Protein AF-A0A059WUQ0-F1 (afdb_monomer_lite)

Foldseek 3Di:
DDDDDPLRVVVCQQAPPFDAPPPDPPCCCVVVVVVVVVVLVVVLVVLLVVLVVQLVPDDDPVSNVVSVVVSVVRDGPPDDDDDTHGNNVVVVVVLVVLVVPVPPDPVSVVVSVVVVVSVVVVVVVVVVPD

Radius of gyration: 26.33 Å; chains: 1; bounding box: 49×46×67 Å

pLDDT: mean 81.21, std 14.77, range [39.12, 96.19]

Structure (mmCIF, N/CA/C/O backbone):
data_AF-A0A059WUQ0-F1
#
_entry.id   AF-A0A059WUQ0-F1
#
loop_
_atom_site.group_PDB
_atom_site.id
_atom_site.type_symbol
_atom_site.label_atom_id
_atom_site.label_alt_id
_atom_site.label_comp_id
_atom_site.label_asym_id
_atom_site.label_entity_id
_atom_site.label_seq_id
_atom_site.pdbx_PDB_ins_code
_atom_site.Cartn_x
_atom_site.Cartn_y
_atom_site.Cartn_z
_atom_site.occupancy
_atom_site.B_iso_or_equiv
_atom_site.auth_seq_id
_atom_site.auth_comp_id
_atom_site.auth_asym_id
_atom_site.auth_atom_id
_atom_site.pdbx_PDB_model_num
ATOM 1 N N . MET A 1 1 ? 12.986 -32.810 -21.120 1.00 60.69 1 MET A N 1
ATOM 2 C CA . MET A 1 1 ? 12.911 -31.384 -20.724 1.00 60.69 1 MET A CA 1
ATOM 3 C C . MET A 1 1 ? 12.976 -30.544 -21.989 1.00 60.69 1 MET A C 1
ATOM 5 O O . MET A 1 1 ? 13.953 -30.669 -22.716 1.00 60.69 1 MET A O 1
ATOM 9 N N . VAL A 1 2 ? 11.935 -29.768 -22.302 1.00 79.31 2 VAL A N 1
ATOM 10 C CA . VAL A 1 2 ? 11.912 -28.941 -23.523 1.00 79.31 2 VAL A CA 1
ATOM 11 C C . VAL A 1 2 ? 12.955 -27.831 -23.387 1.00 79.31 2 VAL A C 1
ATOM 13 O O . VAL A 1 2 ? 12.967 -27.094 -22.398 1.00 79.31 2 VAL A O 1
ATOM 16 N N . LYS A 1 3 ? 13.879 -27.745 -24.346 1.00 87.00 3 LYS A N 1
ATOM 17 C CA . LYS A 1 3 ? 14.953 -26.751 -24.336 1.00 87.00 3 LYS A CA 1
ATOM 18 C C . LYS A 1 3 ? 14.405 -25.444 -24.898 1.00 87.00 3 LYS A C 1
ATOM 20 O O . LYS A 1 3 ? 14.208 -25.335 -26.100 1.00 87.00 3 LYS A O 1
ATOM 25 N N . ARG A 1 4 ? 14.173 -24.468 -24.018 1.00 86.50 4 ARG A N 1
ATOM 26 C CA . ARG A 1 4 ? 13.659 -23.156 -24.423 1.00 86.50 4 ARG A CA 1
ATOM 27 C C . ARG A 1 4 ? 14.663 -22.386 -25.267 1.00 86.50 4 ARG A C 1
ATOM 29 O O . ARG A 1 4 ? 15.857 -22.358 -24.924 1.00 86.50 4 ARG A O 1
ATOM 36 N N . THR A 1 5 ? 14.176 -21.727 -26.310 1.00 89.25 5 THR A N 1
ATOM 37 C CA . THR A 1 5 ? 14.986 -20.817 -27.126 1.00 89.25 5 THR A CA 1
ATOM 38 C C . THR A 1 5 ? 15.410 -19.588 -26.307 1.00 89.25 5 THR A C 1
ATOM 40 O O . THR A 1 5 ? 14.803 -19.271 -25.277 1.00 89.25 5 THR A O 1
ATOM 43 N N . PRO A 1 6 ? 16.483 -18.879 -26.699 1.00 89.00 6 PRO A N 1
ATOM 44 C CA . PRO A 1 6 ? 16.848 -17.614 -26.063 1.00 89.00 6 PRO A CA 1
ATOM 45 C C . PRO A 1 6 ? 15.697 -16.595 -26.028 1.00 89.00 6 PRO A C 1
ATOM 47 O O . PRO A 1 6 ? 15.549 -15.884 -25.036 1.00 89.00 6 PRO A O 1
ATOM 50 N N . GLN A 1 7 ? 14.871 -16.561 -27.076 1.00 84.75 7 GLN A N 1
ATOM 51 C CA . GLN A 1 7 ? 13.702 -1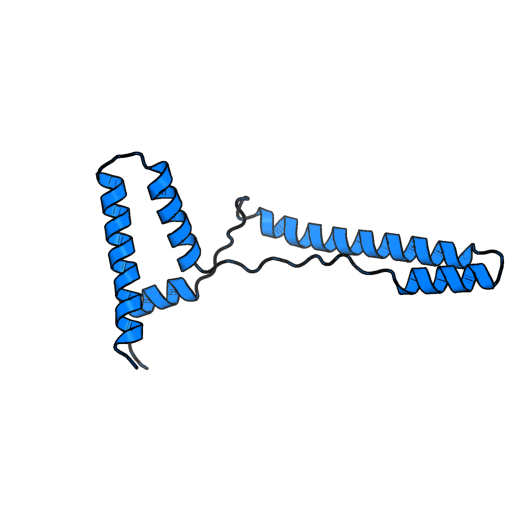5.691 -27.204 1.00 84.75 7 GLN A CA 1
ATOM 52 C C . GLN A 1 7 ? 12.632 -16.059 -26.171 1.00 84.75 7 GLN A C 1
ATOM 54 O O . GLN A 1 7 ? 12.240 -15.210 -25.378 1.00 84.75 7 GLN A O 1
ATOM 59 N N . GLU A 1 8 ? 12.268 -17.338 -26.070 1.00 83.12 8 GLU A N 1
ATOM 60 C CA . GLU A 1 8 ? 11.314 -17.826 -25.061 1.00 83.12 8 GLU A CA 1
ATOM 61 C C . GLU A 1 8 ? 11.790 -17.572 -23.627 1.00 83.12 8 GLU A C 1
ATOM 63 O O . GLU A 1 8 ? 11.003 -17.246 -22.740 1.00 83.12 8 GLU A O 1
ATOM 68 N N . LYS A 1 9 ? 13.095 -17.713 -23.366 1.00 87.88 9 LYS A N 1
ATOM 69 C CA . LYS A 1 9 ? 13.663 -17.393 -22.047 1.00 87.88 9 LYS A CA 1
ATOM 70 C C . LYS A 1 9 ? 13.516 -15.909 -21.717 1.00 87.88 9 LYS A C 1
ATOM 72 O O . LYS A 1 9 ? 13.277 -15.576 -20.558 1.00 87.88 9 LYS A O 1
ATOM 77 N N . LYS A 1 10 ? 13.673 -15.037 -22.713 1.00 85.50 10 LYS A N 1
ATOM 78 C CA . LYS A 1 10 ? 13.552 -13.587 -22.558 1.00 85.50 10 LYS A CA 1
ATOM 79 C C . LYS A 1 10 ? 12.098 -13.168 -22.327 1.00 85.50 10 LYS A C 1
ATOM 81 O O . LYS A 1 10 ? 11.858 -12.439 -21.371 1.00 85.50 10 LYS A O 1
ATOM 86 N N . ALA A 1 11 ? 11.161 -13.720 -23.095 1.00 82.62 11 ALA A N 1
ATOM 87 C CA . ALA A 1 11 ? 9.723 -13.515 -22.912 1.00 82.62 11 ALA A CA 1
ATOM 88 C C . ALA A 1 11 ? 9.273 -13.908 -21.498 1.00 82.62 11 ALA A C 1
ATOM 90 O O . ALA A 1 11 ? 8.694 -13.115 -20.757 1.00 82.62 11 ALA A O 1
ATOM 91 N N . LEU A 1 12 ? 9.670 -15.103 -21.049 1.00 88.50 12 LEU A N 1
ATOM 92 C CA . LEU A 1 12 ? 9.371 -15.559 -19.691 1.00 88.50 12 LEU A CA 1
ATOM 93 C C . LEU A 1 12 ? 10.005 -14.682 -18.614 1.00 88.50 12 LEU A C 1
ATOM 95 O O . LEU A 1 12 ? 9.445 -14.547 -17.529 1.00 88.50 12 LEU A O 1
ATOM 99 N N . SER A 1 13 ? 11.173 -14.101 -18.883 1.00 88.56 13 SER A N 1
ATOM 100 C CA . SER A 1 13 ? 11.781 -13.145 -17.963 1.00 88.56 13 SER A CA 1
ATOM 101 C C . SER A 1 13 ? 10.960 -11.861 -17.874 1.00 88.56 13 SER A C 1
ATOM 103 O O . SER A 1 13 ? 10.830 -11.330 -16.779 1.00 88.56 13 SER A O 1
ATOM 105 N N . TYR A 1 14 ? 10.405 -11.363 -18.980 1.00 87.19 14 TYR A N 1
ATOM 106 C CA . TYR A 1 14 ? 9.561 -10.166 -18.976 1.00 87.19 14 TYR A CA 1
ATOM 107 C C . TYR A 1 14 ? 8.242 -10.369 -18.238 1.00 87.19 14 TYR A C 1
ATOM 109 O O . TYR A 1 14 ? 7.815 -9.477 -17.507 1.00 87.19 14 TYR A O 1
ATOM 117 N N . GLU A 1 15 ? 7.648 -11.550 -18.368 1.00 87.69 15 GLU A N 1
ATOM 118 C CA . GLU A 1 15 ? 6.401 -11.896 -17.691 1.00 87.69 15 GLU A CA 1
ATOM 119 C C . GLU A 1 15 ? 6.608 -12.186 -16.190 1.00 87.69 15 GLU A C 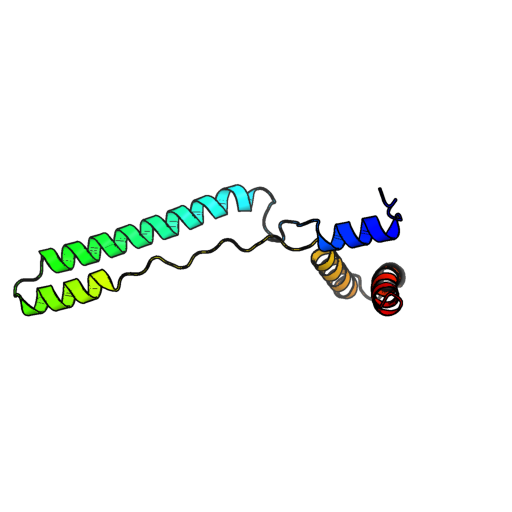1
ATOM 121 O O . GLU A 1 15 ? 5.797 -11.791 -15.350 1.00 87.69 15 GLU A O 1
ATOM 126 N N . LYS A 1 16 ? 7.690 -12.896 -15.833 1.00 88.12 16 LYS A N 1
ATOM 127 C CA . LYS A 1 16 ? 7.834 -13.505 -14.497 1.00 88.12 16 LYS A CA 1
ATOM 128 C C . LYS A 1 16 ? 8.828 -12.813 -13.576 1.00 88.12 16 LYS A C 1
ATOM 130 O O . LYS A 1 16 ? 8.656 -12.921 -12.362 1.00 88.12 16 LYS A O 1
ATOM 135 N N . ASP A 1 17 ? 9.854 -12.135 -14.101 1.00 92.06 17 ASP A N 1
ATOM 136 C CA . ASP A 1 17 ? 10.744 -11.332 -13.252 1.00 92.06 17 ASP A CA 1
ATOM 137 C C . ASP A 1 17 ? 9.981 -10.089 -12.789 1.00 92.06 17 ASP A C 1
ATOM 139 O O . ASP A 1 17 ? 9.406 -9.370 -13.605 1.00 92.06 17 ASP A O 1
ATOM 143 N N . ARG A 1 18 ? 9.958 -9.843 -11.479 1.00 89.88 18 ARG A N 1
ATOM 144 C CA . ARG A 1 18 ? 9.256 -8.702 -10.882 1.00 89.88 18 ARG A CA 1
ATOM 145 C C . ARG A 1 18 ? 10.260 -7.764 -10.251 1.00 89.88 18 ARG A C 1
ATOM 147 O O . ARG A 1 18 ? 11.167 -8.204 -9.544 1.00 89.88 18 ARG A O 1
ATOM 154 N N . ARG A 1 19 ? 10.087 -6.462 -10.466 1.00 87.38 19 ARG A N 1
ATOM 155 C CA . ARG A 1 19 ? 10.921 -5.442 -9.828 1.00 87.38 19 ARG A CA 1
ATOM 156 C C . ARG A 1 19 ? 10.070 -4.487 -9.015 1.00 87.38 19 ARG A C 1
ATOM 158 O O . ARG A 1 19 ? 8.923 -4.182 -9.326 1.00 87.38 19 ARG A O 1
ATOM 165 N N . ASN A 1 20 ? 10.695 -3.996 -7.958 1.00 82.75 20 ASN A N 1
ATOM 166 C CA . ASN A 1 20 ? 10.171 -2.904 -7.171 1.00 82.75 20 ASN A CA 1
ATOM 167 C C . ASN A 1 20 ? 10.161 -1.628 -8.038 1.00 82.75 20 ASN A C 1
ATOM 169 O O . ASN A 1 20 ? 11.225 -1.163 -8.443 1.00 82.75 20 ASN A O 1
ATOM 173 N N . ASN A 1 21 ? 8.974 -1.093 -8.322 1.00 75.50 21 ASN A N 1
ATOM 174 C CA . ASN A 1 21 ? 8.771 0.118 -9.124 1.00 75.50 21 ASN A CA 1
ATOM 175 C C . ASN A 1 21 ? 8.522 1.372 -8.269 1.00 75.50 21 ASN A C 1
ATOM 177 O O . ASN A 1 21 ? 8.268 2.447 -8.810 1.00 75.50 21 ASN A O 1
ATOM 181 N N . TYR A 1 22 ? 8.589 1.262 -6.938 1.00 70.25 22 TYR A N 1
ATOM 182 C CA . TYR A 1 22 ? 8.512 2.435 -6.082 1.00 70.25 22 TYR A CA 1
ATOM 183 C C . TYR A 1 22 ? 9.702 3.337 -6.429 1.00 70.25 22 TYR A C 1
ATOM 185 O O . TYR A 1 22 ? 10.841 2.956 -6.182 1.00 70.25 22 TYR A O 1
ATOM 193 N N . GLY A 1 23 ? 9.448 4.529 -6.983 1.00 65.62 23 GLY A N 1
ATOM 194 C CA . GLY A 1 23 ? 10.467 5.516 -7.392 1.00 65.62 23 GLY A CA 1
ATOM 195 C C . GLY A 1 23 ? 11.325 6.084 -6.249 1.00 65.62 23 GLY A C 1
ATOM 196 O O . GLY A 1 23 ? 12.043 7.065 -6.423 1.00 65.62 23 GLY A O 1
ATOM 197 N N . GLU A 1 24 ? 11.233 5.479 -5.069 1.00 72.25 24 GLU A N 1
ATOM 198 C CA . GLU A 1 24 ? 12.107 5.697 -3.931 1.00 72.25 24 GLU A CA 1
ATOM 199 C C . GLU A 1 24 ? 13.373 4.823 -4.059 1.00 72.25 24 GLU A C 1
ATOM 201 O O . GLU A 1 24 ? 13.513 3.973 -4.935 1.00 72.25 24 GLU A O 1
ATOM 206 N N . ASN A 1 25 ? 14.323 4.992 -3.140 1.00 78.56 25 ASN A N 1
ATOM 207 C CA . ASN A 1 25 ? 15.479 4.100 -3.037 1.00 78.56 25 ASN A CA 1
ATOM 208 C C . ASN A 1 25 ? 15.025 2.630 -2.833 1.00 78.56 25 ASN A C 1
ATOM 210 O O . ASN A 1 25 ? 14.104 2.375 -2.059 1.00 78.56 25 ASN A O 1
ATOM 214 N N . ASP A 1 26 ? 15.724 1.651 -3.423 1.00 68.88 26 ASP A N 1
ATOM 215 C CA . ASP A 1 26 ? 15.517 0.199 -3.221 1.00 68.88 26 ASP A CA 1
ATOM 216 C C . ASP A 1 26 ? 15.410 -0.214 -1.732 1.00 68.88 26 ASP A C 1
ATOM 218 O O . ASP A 1 26 ? 14.760 -1.197 -1.371 1.00 68.88 26 ASP A O 1
ATOM 222 N N . LYS A 1 27 ? 16.021 0.553 -0.820 1.00 83.75 27 LYS A N 1
ATOM 223 C CA . LYS A 1 27 ? 15.951 0.304 0.632 1.00 83.75 27 LYS A CA 1
ATOM 224 C C . LYS A 1 27 ? 14.730 0.911 1.323 1.00 83.75 27 LYS A C 1
ATOM 226 O O . LYS A 1 27 ? 14.456 0.551 2.469 1.00 83.75 27 LYS A O 1
ATOM 231 N N . ALA A 1 28 ? 14.013 1.817 0.670 1.00 83.69 28 ALA A N 1
ATOM 232 C CA . ALA A 1 28 ? 12.882 2.520 1.256 1.00 83.69 28 ALA A CA 1
ATOM 233 C C . ALA A 1 28 ? 11.710 1.570 1.510 1.00 83.69 28 ALA A C 1
ATOM 235 O O . ALA A 1 28 ? 11.184 1.551 2.620 1.00 83.69 28 ALA A O 1
ATOM 236 N N . SER A 1 29 ? 11.390 0.677 0.567 1.00 82.44 29 SER A N 1
ATOM 237 C CA . SER A 1 29 ? 10.330 -0.330 0.735 1.00 82.44 29 SER A CA 1
ATOM 238 C C . SER A 1 29 ? 10.541 -1.194 1.988 1.00 82.44 29 SER A C 1
ATOM 240 O O . SER A 1 29 ? 9.604 -1.412 2.758 1.00 82.44 29 SER A O 1
ATOM 242 N N . ARG A 1 30 ? 11.791 -1.586 2.275 1.00 86.06 30 ARG A N 1
ATOM 243 C CA . ARG A 1 30 ? 12.168 -2.372 3.468 1.00 86.06 30 ARG A CA 1
ATOM 244 C C . ARG A 1 30 ? 11.836 -1.666 4.784 1.00 86.06 30 ARG A C 1
ATOM 246 O O . ARG A 1 30 ? 11.567 -2.339 5.773 1.00 86.06 30 ARG A O 1
ATOM 253 N N . LYS A 1 31 ? 11.851 -0.329 4.809 1.00 88.38 31 LYS A N 1
ATOM 254 C CA . LYS A 1 31 ? 11.545 0.487 5.998 1.00 88.38 31 LYS A CA 1
ATOM 255 C C . LYS A 1 31 ? 10.085 0.943 6.023 1.00 88.38 31 LYS A C 1
ATOM 257 O O . LYS A 1 31 ? 9.423 0.864 7.058 1.00 88.38 31 LYS A O 1
ATOM 262 N N . ASN A 1 32 ? 9.571 1.375 4.877 1.00 89.06 32 ASN A N 1
ATOM 263 C CA . ASN A 1 32 ? 8.257 1.986 4.740 1.00 89.06 32 ASN A CA 1
ATOM 264 C C . ASN A 1 32 ? 7.128 0.961 4.885 1.00 89.06 32 ASN A C 1
ATOM 266 O O . ASN A 1 32 ? 6.129 1.264 5.530 1.00 89.06 32 ASN A O 1
ATOM 270 N N . ILE A 1 33 ? 7.289 -0.270 4.386 1.00 88.38 33 ILE A N 1
ATOM 271 C CA . ILE A 1 33 ? 6.268 -1.326 4.512 1.00 88.38 33 ILE A CA 1
ATOM 272 C C . ILE A 1 33 ? 6.021 -1.685 5.993 1.00 88.38 33 ILE A C 1
ATOM 274 O O . ILE A 1 33 ? 4.871 -1.587 6.436 1.00 88.38 33 ILE A O 1
ATOM 278 N N . PRO A 1 34 ? 7.045 -2.032 6.806 1.00 93.12 34 PRO A N 1
ATOM 279 C CA . PRO A 1 34 ? 6.845 -2.241 8.241 1.00 93.12 34 PRO A CA 1
ATOM 280 C C . PRO A 1 34 ? 6.287 -1.008 8.954 1.00 93.12 34 PRO A C 1
ATOM 282 O O . PRO A 1 34 ? 5.381 -1.134 9.781 1.00 93.12 34 PRO A O 1
ATOM 285 N N . LEU A 1 35 ? 6.786 0.186 8.617 1.00 93.12 35 LEU A N 1
ATOM 286 C CA . LEU A 1 35 ? 6.342 1.434 9.233 1.00 93.12 35 LEU A CA 1
ATOM 287 C C . LEU A 1 35 ? 4.853 1.695 8.988 1.00 93.12 35 LEU A C 1
ATOM 289 O O . LEU A 1 35 ? 4.125 1.998 9.934 1.00 93.12 35 LEU A O 1
ATOM 293 N N . GLN A 1 36 ? 4.388 1.568 7.746 1.00 92.50 36 GLN A N 1
ATOM 294 C CA . GLN A 1 36 ? 2.990 1.800 7.387 1.00 92.50 36 GLN A CA 1
ATOM 295 C C . GLN A 1 36 ? 2.067 0.766 8.035 1.00 92.50 36 GLN A C 1
ATOM 297 O O . GLN A 1 36 ? 1.050 1.136 8.627 1.00 92.50 36 GLN A O 1
ATOM 302 N N . ARG A 1 37 ? 2.468 -0.513 8.055 1.00 91.81 37 ARG A N 1
ATOM 303 C CA . ARG A 1 37 ? 1.750 -1.555 8.804 1.00 91.81 37 ARG A CA 1
ATOM 304 C C . ARG A 1 37 ? 1.624 -1.191 10.286 1.00 91.81 37 ARG A C 1
ATOM 306 O O . ARG A 1 37 ? 0.533 -1.268 10.853 1.00 91.81 37 ARG A O 1
ATOM 313 N N . ALA A 1 38 ? 2.719 -0.758 10.910 1.00 95.25 38 ALA A N 1
ATOM 314 C CA . ALA A 1 38 ? 2.730 -0.358 12.314 1.00 95.25 38 ALA A CA 1
ATOM 315 C C . ALA A 1 38 ? 1.869 0.888 12.578 1.00 95.25 38 ALA A C 1
ATOM 317 O O . ALA A 1 38 ? 1.192 0.957 13.605 1.00 95.25 38 ALA A O 1
ATOM 318 N N . LYS A 1 39 ? 1.865 1.870 11.666 1.00 95.38 39 LYS A N 1
ATOM 319 C CA . LYS A 1 39 ? 0.991 3.052 11.743 1.00 95.38 39 LYS A CA 1
ATOM 320 C C . LYS A 1 39 ? -0.485 2.661 11.658 1.00 95.38 39 LYS A C 1
ATOM 322 O O . LYS A 1 39 ? -1.242 3.049 12.543 1.00 95.38 39 LYS A O 1
ATOM 327 N N . SER A 1 40 ? -0.872 1.834 10.683 1.00 94.81 40 SER A N 1
ATOM 328 C CA . SER A 1 40 ? -2.246 1.319 10.547 1.00 94.81 40 SER A CA 1
ATOM 329 C C . SER A 1 40 ? -2.704 0.587 11.816 1.00 94.81 40 SER A C 1
ATOM 331 O O . SER A 1 40 ? -3.781 0.866 12.342 1.00 94.81 40 SER A O 1
ATOM 333 N N . HIS A 1 41 ? -1.855 -0.279 12.384 1.00 94.75 41 HIS A N 1
ATOM 334 C CA . HIS A 1 41 ? -2.173 -0.999 13.622 1.00 94.75 41 HIS A CA 1
ATOM 335 C C . HIS A 1 41 ? -2.320 -0.066 14.831 1.00 94.75 41 HIS A C 1
ATOM 337 O O . HIS A 1 41 ? -3.244 -0.236 15.621 1.00 94.75 41 HIS A O 1
ATOM 343 N N . ARG A 1 42 ? -1.422 0.917 14.990 1.00 96.00 42 ARG A N 1
ATOM 344 C CA . ARG A 1 42 ? -1.505 1.898 16.084 1.00 96.00 42 ARG A CA 1
ATOM 345 C C . ARG A 1 42 ? -2.759 2.759 15.976 1.00 96.00 42 ARG A C 1
ATOM 347 O O . ARG A 1 42 ? -3.448 2.924 16.974 1.00 96.00 42 ARG A O 1
ATOM 354 N N . ALA A 1 43 ? -3.073 3.253 14.780 1.00 95.25 43 ALA A N 1
ATOM 355 C CA . ALA A 1 43 ? -4.274 4.045 14.538 1.00 95.25 43 ALA A CA 1
ATOM 356 C C . ALA A 1 43 ? -5.549 3.248 14.846 1.00 95.25 43 ALA A C 1
ATOM 358 O O . ALA A 1 43 ? -6.443 3.765 15.506 1.00 95.25 43 ALA A O 1
ATOM 359 N N . TYR A 1 44 ? -5.606 1.979 14.428 1.00 95.81 44 TYR A N 1
ATOM 360 C CA . TYR A 1 44 ? -6.731 1.102 14.749 1.00 95.81 44 TYR A CA 1
ATOM 361 C C . TYR A 1 44 ? -6.883 0.892 16.258 1.00 95.81 44 TYR A C 1
ATOM 363 O O . TYR A 1 44 ? -7.957 1.132 16.795 1.00 95.81 44 TYR A O 1
ATOM 371 N N . ARG A 1 45 ? -5.801 0.528 16.963 1.00 95.62 45 ARG A N 1
ATOM 372 C CA . ARG A 1 45 ? -5.849 0.342 18.423 1.00 95.62 45 ARG A CA 1
ATOM 373 C C . ARG A 1 45 ? -6.273 1.605 19.163 1.00 95.62 45 ARG A C 1
ATOM 375 O O . ARG A 1 45 ? -7.044 1.501 20.105 1.00 95.62 45 ARG A O 1
ATOM 382 N N . LYS A 1 46 ? -5.793 2.776 18.732 1.00 96.19 46 LYS A N 1
ATOM 383 C CA . LYS A 1 46 ? -6.203 4.059 19.312 1.00 96.19 46 LYS A CA 1
ATOM 384 C C . LYS A 1 46 ? -7.714 4.264 19.170 1.00 96.19 46 LYS A C 1
ATOM 386 O O . LYS A 1 46 ? -8.370 4.475 20.178 1.00 96.19 46 LYS A O 1
ATOM 391 N N . LYS A 1 47 ? -8.263 4.098 17.961 1.00 95.75 47 LYS A N 1
ATOM 392 C CA . LYS A 1 47 ? -9.711 4.222 17.713 1.00 95.75 47 LYS A CA 1
ATOM 393 C C . LYS A 1 47 ? -10.541 3.232 18.530 1.00 95.75 47 LYS A C 1
ATOM 395 O O . LYS A 1 47 ? -11.567 3.609 19.073 1.00 95.75 47 LYS A O 1
ATOM 400 N N . VAL A 1 48 ? -10.093 1.979 18.628 1.00 95.31 48 VAL A N 1
ATOM 401 C CA . VAL A 1 48 ? -10.769 0.961 19.450 1.00 95.31 48 VAL A CA 1
ATOM 402 C C . VAL A 1 48 ? -10.736 1.354 20.926 1.00 95.31 48 VAL A C 1
ATOM 404 O O . VAL A 1 48 ? -11.760 1.286 21.589 1.00 95.31 48 VAL A O 1
ATOM 407 N N . SER A 1 49 ? -9.589 1.809 21.436 1.00 96.06 49 SER A N 1
ATOM 408 C CA . SER A 1 49 ? -9.464 2.261 22.826 1.00 96.06 49 SER A CA 1
ATOM 409 C C . SER A 1 49 ? -10.374 3.451 23.123 1.00 96.06 49 SER A C 1
ATOM 411 O O . SER A 1 49 ? -11.020 3.466 24.162 1.00 96.06 49 SER A O 1
ATOM 413 N N . GLU A 1 50 ? -10.438 4.433 22.220 1.00 96.12 50 GLU A N 1
ATOM 414 C CA . GLU A 1 50 ? -11.332 5.590 22.337 1.00 96.12 50 GLU A CA 1
ATOM 415 C C . GLU A 1 50 ? -12.803 5.158 22.345 1.00 96.12 50 GLU A C 1
ATOM 417 O O . GLU A 1 50 ? -13.557 5.605 23.202 1.00 96.12 50 GLU A O 1
ATOM 422 N N . ALA A 1 51 ? -13.192 4.241 21.454 1.00 95.25 51 ALA A N 1
ATOM 423 C CA . ALA A 1 51 ? -14.559 3.732 21.396 1.00 95.25 51 ALA A CA 1
ATOM 424 C C . ALA A 1 51 ? -14.946 2.940 22.657 1.00 95.25 51 ALA 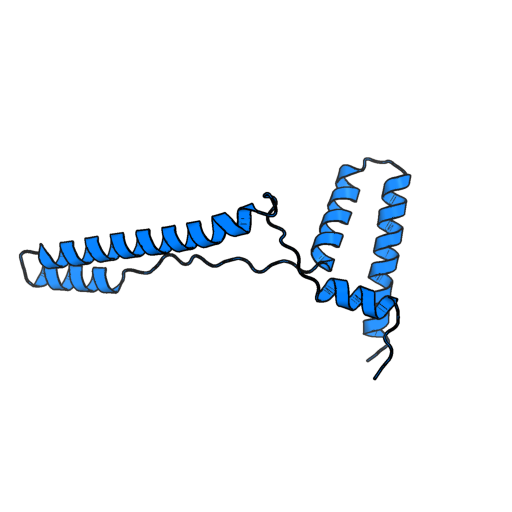A C 1
ATOM 426 O O . ALA A 1 51 ? -16.023 3.141 23.203 1.00 95.25 51 ALA A O 1
ATOM 427 N N . VAL A 1 52 ? -14.048 2.095 23.175 1.00 94.88 52 VAL A N 1
ATOM 428 C CA . VAL A 1 52 ? -14.271 1.377 24.443 1.00 94.88 52 VAL A CA 1
ATOM 429 C C . VAL A 1 52 ? -14.387 2.354 25.613 1.00 94.88 52 VAL A C 1
ATOM 431 O O . VAL A 1 52 ? -15.264 2.196 26.456 1.00 94.88 52 VAL A O 1
ATOM 434 N N . HIS A 1 53 ? -13.540 3.386 25.668 1.00 96.06 53 HIS A N 1
ATOM 435 C CA . HIS A 1 53 ? -13.660 4.417 26.698 1.00 96.06 53 HIS A CA 1
ATOM 436 C C . HIS A 1 53 ? -14.991 5.168 26.614 1.00 96.06 53 HIS A C 1
ATOM 438 O O . HIS A 1 53 ? -15.591 5.410 27.657 1.00 96.06 53 HIS A O 1
ATOM 444 N N . ALA A 1 54 ? -15.474 5.487 25.410 1.00 94.50 54 ALA A N 1
ATOM 445 C CA . ALA A 1 54 ? -16.770 6.137 25.224 1.00 94.50 54 ALA A CA 1
ATOM 446 C C . ALA A 1 54 ? -17.923 5.287 25.785 1.00 94.50 54 ALA A C 1
ATOM 448 O O . ALA A 1 54 ? -18.730 5.807 26.549 1.00 94.50 54 ALA A O 1
ATOM 449 N N . VAL A 1 55 ? -17.934 3.977 25.510 1.00 94.19 55 VAL A N 1
ATOM 450 C CA . VAL A 1 55 ? -18.912 3.034 26.087 1.00 94.19 55 VAL A CA 1
ATOM 451 C C . VAL A 1 55 ? -18.844 3.024 27.615 1.00 94.19 55 VAL A C 1
ATOM 453 O O . VAL A 1 55 ? -19.862 3.135 28.292 1.00 94.19 55 VAL A O 1
ATOM 456 N N . LEU A 1 56 ? -17.638 2.933 28.183 1.00 94.44 56 LEU A N 1
ATOM 457 C CA . LEU A 1 56 ? -17.457 2.888 29.639 1.00 94.44 56 LEU A CA 1
ATOM 458 C C . LEU A 1 56 ? -17.856 4.199 30.335 1.00 94.44 56 LEU A C 1
ATOM 460 O O . LEU A 1 56 ? -18.243 4.172 31.502 1.00 94.44 56 LEU A O 1
ATOM 464 N N . SER A 1 57 ? -17.738 5.334 29.645 1.00 94.69 57 SER A N 1
ATOM 465 C CA . SER A 1 57 ? -18.093 6.663 30.157 1.00 94.69 57 SER A CA 1
ATOM 466 C C . SER A 1 57 ? -19.538 7.080 29.869 1.00 94.69 57 SER A C 1
ATOM 468 O O . SER A 1 57 ? -19.960 8.117 30.380 1.00 94.69 57 SER A O 1
ATOM 470 N N . ALA A 1 58 ? -20.294 6.310 29.083 1.00 92.88 58 ALA A N 1
ATOM 471 C CA . ALA A 1 58 ? -21.702 6.587 28.828 1.00 92.88 58 ALA A CA 1
ATOM 472 C C . ALA A 1 58 ? -22.531 6.410 30.112 1.00 92.88 58 ALA A C 1
ATOM 474 O O . ALA A 1 58 ? -22.331 5.456 30.877 1.00 92.88 58 ALA A O 1
ATOM 475 N N . GLY A 1 59 ? -23.406 7.388 30.364 1.00 90.44 59 GLY A N 1
ATOM 476 C CA . GLY A 1 59 ? -24.111 7.536 31.636 1.00 90.44 59 GLY A CA 1
ATOM 477 C C . GLY A 1 59 ? -25.400 6.725 31.719 1.00 90.44 59 GLY A C 1
ATOM 478 O O . GLY A 1 59 ? -25.638 6.077 32.737 1.00 90.44 59 GLY A O 1
ATOM 479 N N . ASP A 1 60 ? -26.212 6.758 30.664 1.00 93.75 60 ASP A N 1
ATOM 480 C CA . ASP A 1 60 ? -27.454 5.992 30.557 1.00 93.75 60 ASP A CA 1
ATOM 481 C C . ASP A 1 60 ? -27.292 4.772 29.625 1.00 93.75 60 ASP A C 1
ATOM 483 O O . ASP A 1 60 ? -26.303 4.627 28.899 1.00 93.75 60 ASP A O 1
ATOM 487 N N . GLU A 1 61 ? -28.253 3.850 29.702 1.00 91.81 61 GLU A N 1
ATOM 488 C CA . GLU A 1 61 ? -28.214 2.583 28.961 1.00 91.81 61 GLU A CA 1
ATOM 489 C C . GLU A 1 61 ? -28.378 2.796 27.448 1.00 91.81 61 GLU A C 1
ATOM 491 O O . GLU A 1 61 ? -27.696 2.156 26.651 1.00 91.81 61 GLU A O 1
ATOM 496 N N . GLU A 1 62 ? -29.213 3.756 27.041 1.00 92.62 62 GLU A N 1
ATOM 497 C CA . GLU A 1 62 ? -29.426 4.085 25.626 1.00 92.62 62 GLU A CA 1
ATOM 498 C C . GLU A 1 62 ? -28.152 4.654 24.978 1.00 92.62 62 GLU A C 1
ATOM 500 O O . GLU A 1 62 ? -27.791 4.281 23.859 1.00 92.62 62 GLU A O 1
ATOM 505 N N . GLN A 1 63 ? -27.412 5.524 25.677 1.00 91.44 63 GLN A N 1
ATOM 506 C CA . GLN A 1 63 ? -26.117 6.020 25.207 1.00 91.44 63 GLN A CA 1
ATOM 507 C C . GLN A 1 63 ? -25.087 4.900 25.135 1.00 91.44 63 GLN A C 1
ATOM 509 O O . GLN A 1 63 ? -24.296 4.875 24.192 1.00 91.44 63 GLN A O 1
ATOM 514 N N . ARG A 1 64 ? -25.086 3.970 26.098 1.00 92.88 64 ARG A N 1
ATOM 515 C CA . ARG A 1 64 ? -24.192 2.807 26.050 1.00 92.88 64 ARG A CA 1
ATOM 516 C C . ARG A 1 64 ? -24.443 1.961 24.817 1.00 92.88 64 ARG A C 1
ATOM 518 O O . ARG A 1 64 ? -23.490 1.692 24.094 1.00 92.88 64 ARG A O 1
ATOM 525 N N . GLU A 1 65 ? -25.694 1.616 24.532 1.00 93.81 65 GLU A N 1
ATOM 526 C CA . GLU A 1 65 ? -26.052 0.812 23.359 1.00 93.81 65 GLU A CA 1
ATOM 527 C C . GLU A 1 65 ? -25.616 1.494 22.047 1.00 93.81 65 GLU A C 1
ATOM 529 O O . GLU A 1 65 ? -25.025 0.869 21.158 1.00 93.81 65 GLU A O 1
ATOM 534 N N . LEU A 1 66 ? -25.818 2.813 21.944 1.00 92.94 66 LEU A N 1
ATOM 535 C CA . LEU A 1 66 ? -25.362 3.599 20.796 1.00 92.94 66 LEU A CA 1
ATOM 536 C C . LEU A 1 66 ? -23.834 3.584 20.647 1.00 92.94 66 LEU A C 1
ATOM 538 O O . LEU A 1 66 ? -23.322 3.398 19.535 1.00 92.94 66 LEU A O 1
ATOM 542 N N . GLU A 1 67 ? -23.092 3.781 21.738 1.00 93.25 67 GLU A N 1
ATOM 543 C CA . GLU A 1 67 ? -21.628 3.759 21.715 1.00 93.25 67 GLU A CA 1
ATOM 544 C C . GLU A 1 67 ? -21.072 2.349 21.464 1.00 93.25 67 GLU A C 1
ATOM 546 O O . GLU A 1 67 ? -20.071 2.206 20.758 1.00 93.25 67 GLU A O 1
ATOM 551 N N . GLU A 1 68 ? -21.738 1.294 21.937 1.00 93.69 68 GLU A N 1
ATOM 552 C CA . GLU A 1 68 ? -21.374 -0.094 21.637 1.00 93.69 68 GLU A CA 1
ATOM 553 C C . GLU A 1 68 ? -21.520 -0.385 20.144 1.00 93.69 68 GLU A C 1
ATOM 555 O O . GLU A 1 68 ? -20.585 -0.886 19.507 1.00 93.69 68 GLU A O 1
ATOM 560 N N . SER A 1 69 ? -22.641 0.021 19.541 1.00 93.56 69 SER A N 1
ATOM 561 C CA . SER A 1 69 ? -22.837 -0.087 18.094 1.00 93.56 69 SER A CA 1
ATOM 562 C C . SER A 1 69 ? -21.756 0.679 17.317 1.00 93.56 69 SER A C 1
ATOM 564 O O . SER A 1 69 ? -21.242 0.192 16.302 1.00 93.56 69 SER A O 1
ATOM 566 N N . ARG A 1 70 ? -21.355 1.871 17.786 1.00 91.12 70 ARG A N 1
ATOM 567 C CA . ARG A 1 70 ? -20.248 2.639 17.187 1.00 91.12 70 ARG A CA 1
ATOM 568 C C . ARG A 1 70 ? -18.916 1.911 17.334 1.00 91.12 70 ARG A C 1
ATOM 570 O O . ARG A 1 70 ? -18.177 1.820 16.350 1.00 91.12 70 ARG A O 1
ATOM 577 N N . ALA A 1 71 ? -18.618 1.352 18.502 1.00 92.75 71 ALA A N 1
ATOM 578 C CA . ALA A 1 71 ? -17.394 0.602 18.761 1.00 92.75 71 ALA A CA 1
ATOM 579 C C . ALA A 1 71 ? -17.271 -0.635 17.860 1.00 92.75 71 ALA A C 1
ATOM 581 O O . ALA A 1 71 ? -16.219 -0.853 17.253 1.00 92.75 71 ALA A O 1
ATOM 582 N N . LEU A 1 72 ? -18.361 -1.388 17.683 1.00 92.94 72 LEU A N 1
ATOM 583 C CA . LEU A 1 72 ? -18.419 -2.543 16.778 1.00 92.94 72 LEU A CA 1
ATOM 584 C C . LEU A 1 72 ? -18.199 -2.156 15.308 1.00 92.94 72 LEU A C 1
ATOM 586 O O . LEU A 1 72 ? -17.689 -2.951 14.517 1.00 92.94 72 LEU A O 1
ATOM 590 N N . SER A 1 73 ? -18.535 -0.920 14.935 1.00 93.75 73 SER A N 1
ATOM 591 C CA . SER A 1 73 ? -18.335 -0.408 13.578 1.00 93.75 73 SER A CA 1
ATOM 592 C C . SER A 1 73 ? -16.892 0.031 13.273 1.00 93.75 73 SER A C 1
ATOM 594 O O . SER A 1 73 ? -16.568 0.309 12.112 1.00 93.75 73 SER A O 1
ATOM 596 N N . VAL A 1 74 ? -16.002 0.095 14.275 1.00 94.75 74 VAL A N 1
ATOM 597 C CA . VAL A 1 74 ? -14.618 0.558 14.092 1.00 94.75 74 VAL A CA 1
ATOM 598 C C . VAL A 1 74 ? -13.844 -0.409 13.198 1.00 94.75 74 VAL A C 1
ATOM 600 O O . VAL A 1 74 ? -13.580 -1.557 13.544 1.00 94.75 74 VAL A O 1
ATOM 603 N N . LYS A 1 75 ? -13.397 0.086 12.039 1.00 93.44 75 LYS A N 1
ATOM 604 C CA . LYS A 1 75 ? -12.610 -0.694 11.075 1.00 93.44 75 LYS A CA 1
ATOM 605 C C . LYS A 1 75 ? -11.137 -0.320 11.103 1.00 93.44 75 LYS A C 1
ATOM 607 O O . LYS A 1 75 ? -10.750 0.846 11.239 1.00 93.44 75 LYS A O 1
ATOM 612 N N . LYS A 1 76 ? -10.296 -1.332 10.901 1.00 92.44 76 LYS A N 1
ATOM 613 C CA . LYS A 1 76 ? -8.872 -1.135 10.641 1.00 92.44 76 LYS A CA 1
ATOM 614 C C . LYS A 1 76 ? -8.692 -0.400 9.304 1.00 92.44 76 LYS A C 1
ATOM 616 O O . LYS A 1 76 ? -9.357 -0.765 8.337 1.00 92.44 76 LYS A O 1
ATOM 621 N N . PRO A 1 77 ? -7.774 0.581 9.213 1.00 90.88 77 PRO A N 1
ATOM 622 C CA . PRO A 1 77 ? -7.428 1.193 7.935 1.00 90.88 77 PRO A CA 1
ATOM 623 C C . PRO A 1 77 ? -6.971 0.140 6.921 1.00 90.88 77 PRO A C 1
ATOM 625 O O . PRO A 1 77 ? -6.078 -0.661 7.233 1.00 90.88 77 PRO A O 1
ATOM 628 N N . ASP A 1 78 ? -7.549 0.171 5.717 1.00 87.81 78 ASP A N 1
ATOM 629 C CA . ASP A 1 78 ? -7.238 -0.761 4.629 1.00 87.81 78 ASP A CA 1
ATOM 630 C C . ASP A 1 78 ? -5.921 -0.387 3.941 1.00 87.81 78 ASP A C 1
ATOM 632 O O . ASP A 1 78 ? -5.873 0.129 2.828 1.00 87.81 78 ASP A O 1
ATOM 636 N N . TRP A 1 79 ? -4.822 -0.596 4.659 1.00 89.50 79 TRP A N 1
ATOM 637 C CA . TRP A 1 79 ? -3.496 -0.497 4.077 1.00 89.50 79 TRP A CA 1
ATOM 638 C C . TRP A 1 79 ? -3.067 -1.859 3.538 1.00 89.50 79 TRP A C 1
ATOM 640 O O . TRP A 1 79 ? -2.986 -2.839 4.287 1.00 89.50 79 TRP A O 1
ATOM 650 N N . LYS A 1 80 ? -2.730 -1.892 2.250 1.00 87.62 80 LYS A N 1
ATOM 651 C CA . LYS A 1 80 ? -2.196 -3.062 1.553 1.00 87.62 80 LYS A CA 1
ATOM 652 C C . LYS A 1 80 ? -0.905 -2.673 0.842 1.00 87.62 80 LYS A C 1
ATOM 654 O O . LYS A 1 80 ? -0.795 -1.581 0.289 1.00 87.62 80 LYS A O 1
ATOM 659 N N . LYS A 1 81 ? 0.085 -3.568 0.869 1.00 84.81 81 LYS A N 1
ATOM 660 C CA . LYS A 1 81 ? 1.293 -3.416 0.052 1.00 84.81 81 LYS A CA 1
ATOM 661 C C . LYS A 1 81 ? 0.891 -3.587 -1.418 1.00 84.81 81 LYS A C 1
ATOM 663 O O . LYS A 1 81 ? 0.195 -4.550 -1.730 1.00 84.81 81 LYS A O 1
ATOM 668 N N . SER A 1 82 ? 1.357 -2.703 -2.298 1.00 83.75 82 SER A N 1
ATOM 669 C CA . SER A 1 82 ? 1.243 -2.938 -3.739 1.00 83.75 82 SER A CA 1
ATOM 670 C C . SER A 1 82 ? 2.147 -4.107 -4.149 1.00 83.75 82 SER A C 1
ATOM 672 O O . SER A 1 82 ? 3.262 -4.218 -3.618 1.00 83.75 82 SER A O 1
ATOM 674 N N . PRO A 1 83 ? 1.701 -4.999 -5.048 1.00 84.56 83 PRO A N 1
ATOM 675 C CA . PRO A 1 83 ? 2.589 -5.986 -5.646 1.00 84.56 83 PRO A CA 1
ATOM 676 C C . PRO A 1 83 ? 3.686 -5.303 -6.474 1.00 84.56 83 PRO A C 1
ATOM 678 O O . PRO A 1 83 ? 3.497 -4.197 -6.980 1.00 84.56 83 PRO A O 1
ATOM 681 N N . ASP A 1 84 ? 4.821 -5.988 -6.600 1.00 88.31 84 ASP A N 1
ATOM 682 C CA . ASP A 1 84 ? 5.906 -5.590 -7.499 1.00 88.31 84 ASP A CA 1
ATOM 683 C C . ASP A 1 84 ? 5.467 -5.793 -8.964 1.00 88.31 84 ASP A C 1
ATOM 685 O O . ASP A 1 84 ? 4.662 -6.685 -9.259 1.00 88.31 84 ASP A O 1
ATOM 689 N N . GLU A 1 85 ? 6.012 -4.988 -9.873 1.00 89.75 85 GLU A N 1
ATOM 690 C CA . GLU A 1 85 ? 5.584 -4.918 -11.272 1.00 89.75 85 GLU A CA 1
ATOM 691 C C . GLU A 1 85 ? 6.418 -5.856 -12.170 1.00 89.75 85 GLU A C 1
ATOM 693 O O . GLU A 1 85 ? 7.622 -6.017 -11.924 1.00 89.75 85 GLU A O 1
ATOM 698 N N . PRO A 1 86 ? 5.821 -6.509 -13.190 1.00 92.06 86 PRO A N 1
ATOM 699 C CA . PRO A 1 86 ? 6.563 -7.324 -14.149 1.00 92.06 86 PRO A CA 1
ATOM 700 C C . PRO A 1 86 ? 7.631 -6.518 -14.893 1.00 92.06 86 PRO A C 1
ATOM 702 O O . PRO A 1 86 ? 7.439 -5.352 -15.239 1.00 92.06 86 PRO A O 1
ATOM 705 N N . LEU A 1 87 ? 8.759 -7.161 -15.193 1.00 90.19 87 LEU A N 1
ATOM 706 C CA . LEU A 1 87 ? 9.877 -6.532 -15.890 1.00 90.19 87 LEU A CA 1
ATOM 707 C C . LEU A 1 87 ? 9.463 -5.988 -17.266 1.00 90.19 87 LEU A C 1
ATOM 709 O O . LEU A 1 87 ? 9.970 -4.944 -17.670 1.00 90.19 87 LEU A O 1
ATOM 713 N N . GLY A 1 88 ? 8.546 -6.659 -17.969 1.00 88.38 88 GLY A N 1
ATOM 714 C CA . GLY A 1 88 ? 8.019 -6.201 -19.257 1.00 88.38 88 GLY A CA 1
ATOM 715 C C . GLY A 1 88 ? 7.395 -4.802 -19.192 1.00 88.38 88 GLY A C 1
ATOM 716 O O . GLY A 1 88 ? 7.772 -3.934 -19.981 1.00 88.38 88 GLY A O 1
ATOM 717 N N . GLU A 1 89 ? 6.525 -4.553 -18.208 1.00 89.06 89 GLU A N 1
ATOM 718 C CA . GLU A 1 89 ? 5.868 -3.249 -18.010 1.00 89.06 89 GLU A CA 1
ATOM 719 C C . GLU A 1 89 ? 6.882 -2.154 -17.670 1.00 89.06 89 GLU A C 1
ATOM 721 O O . GLU A 1 89 ? 6.863 -1.065 -18.240 1.00 89.06 89 GLU A O 1
ATOM 726 N N . ILE A 1 90 ? 7.867 -2.466 -16.826 1.00 87.94 90 ILE A N 1
ATOM 727 C CA . ILE A 1 90 ? 8.931 -1.517 -16.474 1.00 87.94 90 ILE A CA 1
ATOM 728 C C . ILE A 1 90 ? 9.761 -1.134 -17.697 1.00 87.94 90 ILE A C 1
ATOM 730 O O . ILE A 1 90 ? 10.094 0.039 -17.890 1.00 87.94 90 ILE A O 1
ATOM 734 N N . VAL A 1 91 ? 10.118 -2.111 -18.534 1.00 86.00 91 VAL A N 1
ATOM 735 C CA . VAL A 1 91 ? 10.877 -1.831 -19.755 1.00 86.00 91 VAL A CA 1
ATOM 736 C C . VAL A 1 91 ? 10.031 -1.009 -20.726 1.00 86.00 91 VAL A C 1
ATOM 738 O O . VAL A 1 91 ? 10.559 -0.067 -21.315 1.00 86.00 91 VAL A O 1
ATOM 741 N N . LYS A 1 92 ? 8.732 -1.297 -20.852 1.00 85.56 92 LYS A N 1
ATOM 742 C CA . LYS A 1 92 ? 7.796 -0.503 -21.656 1.00 85.56 92 LYS A CA 1
ATOM 743 C C . LYS A 1 92 ? 7.730 0.949 -21.175 1.00 85.56 92 LYS A C 1
ATOM 745 O O . LYS A 1 92 ? 7.985 1.851 -21.968 1.00 85.56 92 LYS A O 1
ATOM 750 N N . HIS A 1 93 ? 7.540 1.187 -19.880 1.00 84.81 93 HIS A N 1
ATOM 751 C CA . HIS A 1 93 ? 7.572 2.536 -19.311 1.00 84.81 93 HIS A CA 1
ATOM 752 C C . HIS A 1 93 ? 8.910 3.242 -19.542 1.00 84.81 93 HIS A C 1
ATOM 754 O O . HIS A 1 93 ? 8.951 4.428 -19.863 1.00 84.81 93 HIS A O 1
ATOM 760 N N . GLN A 1 94 ? 10.030 2.519 -19.449 1.00 83.31 94 GLN A N 1
ATOM 761 C CA . GLN A 1 94 ? 11.339 3.086 -19.762 1.00 83.31 94 GLN A CA 1
ATOM 762 C C . GLN A 1 94 ? 11.463 3.480 -21.244 1.00 83.31 94 GLN A C 1
ATOM 764 O O . GLN A 1 94 ? 12.147 4.455 -21.562 1.00 83.31 94 GLN A O 1
ATOM 769 N N . MET A 1 95 ? 10.834 2.736 -22.155 1.00 77.12 95 MET A N 1
ATOM 770 C CA . MET A 1 95 ? 10.797 3.049 -23.589 1.00 77.12 95 MET A CA 1
ATOM 771 C C . MET A 1 95 ? 9.973 4.299 -23.857 1.00 77.12 95 MET A C 1
ATOM 773 O O . MET A 1 95 ? 10.482 5.212 -24.499 1.00 77.12 95 MET A O 1
ATOM 777 N N . GLU A 1 96 ? 8.760 4.363 -23.310 1.00 79.56 96 GLU A N 1
ATOM 778 C CA . GLU A 1 96 ? 7.862 5.522 -23.395 1.00 79.56 96 GLU A CA 1
ATOM 779 C C . GLU A 1 96 ? 8.551 6.776 -22.839 1.00 79.56 96 GLU A C 1
ATOM 781 O O . GLU A 1 96 ? 8.566 7.844 -23.457 1.00 79.56 96 GLU A O 1
ATOM 786 N N . TRP A 1 97 ? 9.222 6.637 -21.693 1.00 78.69 97 TRP A N 1
ATOM 787 C CA . TRP A 1 97 ? 9.985 7.726 -21.097 1.00 78.69 97 TRP A CA 1
ATOM 788 C C . TRP A 1 97 ? 11.155 8.154 -21.988 1.00 78.69 97 TRP A C 1
ATOM 790 O O . TRP A 1 97 ? 11.379 9.341 -22.196 1.00 78.69 97 TRP A O 1
ATOM 800 N N . ARG A 1 98 ? 11.885 7.210 -22.592 1.00 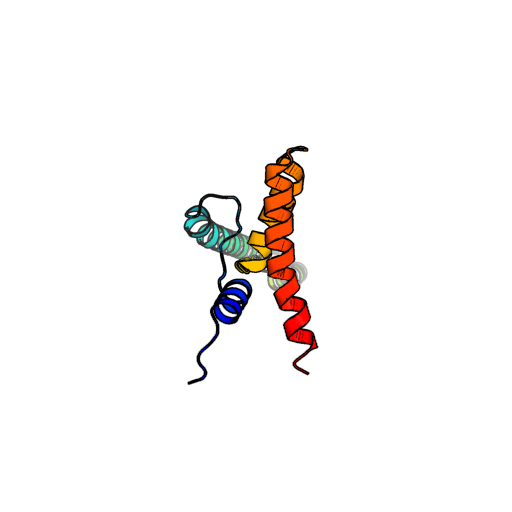72.44 98 ARG A N 1
ATOM 801 C CA . ARG A 1 98 ? 12.948 7.538 -23.557 1.00 72.44 98 ARG A CA 1
ATOM 802 C C . ARG A 1 98 ? 12.398 8.186 -24.821 1.00 72.44 98 ARG A C 1
ATOM 804 O O . ARG A 1 98 ? 13.054 9.073 -25.349 1.00 72.44 98 ARG A O 1
ATOM 811 N N . GLU A 1 99 ? 11.245 7.765 -25.321 1.00 70.38 99 GLU A N 1
ATOM 812 C CA . GLU A 1 99 ? 10.623 8.358 -26.505 1.00 70.38 99 GLU A CA 1
ATOM 813 C C . GLU A 1 99 ? 10.246 9.814 -26.256 1.00 70.38 99 GLU A C 1
ATOM 815 O O . GLU A 1 99 ? 10.559 10.690 -27.063 1.00 70.38 99 GLU A O 1
ATOM 820 N N . THR A 1 100 ? 9.650 10.068 -25.095 1.00 73.25 100 THR A N 1
ATOM 821 C CA . THR A 1 100 ? 9.257 11.409 -24.662 1.00 73.25 100 THR A CA 1
ATOM 822 C C . THR A 1 100 ? 10.464 12.292 -24.317 1.00 73.25 100 THR A C 1
ATOM 824 O O . THR A 1 100 ? 10.451 13.477 -24.642 1.00 73.25 100 THR A O 1
ATOM 827 N N . HIS A 1 101 ? 11.531 11.739 -23.719 1.00 67.56 101 HIS A N 1
ATOM 828 C CA . HIS A 1 101 ? 12.660 12.516 -23.176 1.00 67.56 101 HIS A CA 1
ATOM 829 C C . HIS A 1 101 ? 13.908 12.580 -24.061 1.00 67.56 101 HIS A C 1
ATOM 831 O O . HIS A 1 101 ? 14.743 13.459 -23.862 1.00 67.56 101 HIS A O 1
ATOM 837 N N . ALA A 1 102 ? 14.090 11.690 -25.041 1.00 63.81 102 ALA A N 1
ATOM 838 C CA . ALA A 1 102 ? 15.310 11.687 -25.853 1.00 63.81 102 ALA A CA 1
ATOM 839 C C . ALA A 1 102 ? 15.429 12.873 -26.827 1.00 63.81 102 ALA A C 1
ATOM 841 O O . ALA A 1 102 ? 16.420 12.973 -27.560 1.00 63.81 102 ALA A O 1
ATOM 842 N N . GLY A 1 103 ? 14.429 13.756 -26.873 1.00 59.41 103 GLY A N 1
ATOM 843 C CA . GLY A 1 103 ? 14.330 14.779 -27.903 1.00 59.41 103 GLY A CA 1
ATOM 844 C C . GLY A 1 103 ? 14.289 14.161 -29.307 1.00 59.41 103 GLY A C 1
ATOM 845 O O . GLY A 1 103 ? 14.322 12.947 -29.509 1.00 59.41 103 GLY A O 1
ATOM 846 N N . SER A 1 104 ? 14.232 14.993 -30.339 1.00 52.94 104 SER A N 1
ATOM 847 C CA . SER A 1 104 ? 14.159 14.571 -31.748 1.00 52.94 104 SER A CA 1
ATOM 848 C C . SER A 1 104 ? 15.442 13.903 -32.297 1.00 52.94 104 SER A C 1
ATOM 850 O O . SER A 1 104 ? 15.619 13.799 -33.513 1.00 52.94 104 SER A O 1
ATOM 852 N N . GLY A 1 105 ? 16.343 13.413 -31.437 1.00 59.75 105 GLY A N 1
ATOM 853 C CA . GLY A 1 105 ? 17.600 12.775 -31.818 1.00 59.75 105 GLY A CA 1
ATOM 854 C C . GLY A 1 105 ? 17.397 11.417 -32.504 1.00 59.75 105 GLY A C 1
ATOM 855 O O . GLY A 1 105 ? 16.863 10.469 -31.922 1.00 59.75 105 GLY A O 1
ATOM 856 N N . LYS A 1 106 ? 17.884 11.289 -33.747 1.00 57.31 106 LYS A N 1
ATOM 857 C CA . LYS A 1 106 ? 17.740 10.093 -34.610 1.00 57.31 106 LYS A CA 1
ATOM 858 C C . LYS A 1 106 ? 18.187 8.779 -33.935 1.00 57.31 106 LYS A C 1
ATOM 860 O O . LYS A 1 106 ? 17.626 7.719 -34.210 1.00 57.31 106 LYS A O 1
ATOM 865 N N . THR A 1 107 ? 19.161 8.838 -33.028 1.00 63.53 107 THR A N 1
ATOM 866 C CA . THR A 1 107 ? 19.776 7.670 -32.376 1.00 63.53 107 THR A CA 1
ATOM 867 C C . THR A 1 107 ? 18.875 7.006 -31.333 1.00 63.53 107 THR A C 1
ATOM 869 O O . THR A 1 107 ? 18.882 5.780 -31.214 1.00 63.53 107 THR A O 1
ATOM 872 N N . ALA A 1 108 ? 18.083 7.784 -30.591 1.00 62.53 108 ALA A N 1
ATOM 873 C CA . ALA A 1 108 ? 17.194 7.252 -29.559 1.00 62.53 108 ALA A CA 1
ATOM 874 C C . ALA A 1 108 ? 15.948 6.597 -30.163 1.00 62.53 108 ALA A C 1
ATOM 876 O O . ALA A 1 108 ? 15.603 5.476 -29.795 1.00 62.53 108 ALA A O 1
ATOM 877 N N . ARG A 1 109 ? 15.364 7.229 -31.190 1.00 64.12 109 ARG A N 1
ATOM 878 C CA . ARG A 1 109 ? 14.248 6.667 -31.969 1.00 64.12 109 ARG A CA 1
ATOM 879 C C . ARG A 1 109 ? 14.592 5.316 -32.597 1.00 64.12 109 ARG A C 1
ATOM 881 O O . ARG A 1 109 ? 13.756 4.419 -32.615 1.00 64.12 109 ARG A O 1
ATOM 888 N N . ARG A 1 110 ? 15.833 5.138 -33.074 1.00 69.88 110 ARG A N 1
ATOM 889 C CA . ARG A 1 110 ? 16.311 3.846 -33.601 1.00 69.88 110 ARG A CA 1
ATOM 890 C C . ARG A 1 110 ? 16.300 2.753 -32.528 1.00 69.88 110 ARG A C 1
ATOM 892 O O . ARG A 1 110 ? 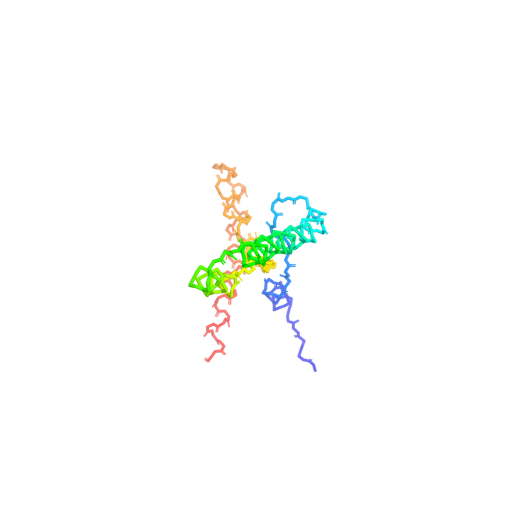15.823 1.659 -32.802 1.00 69.88 110 ARG A O 1
ATOM 899 N N . LYS A 1 111 ? 16.785 3.060 -31.319 1.00 66.88 111 LYS A N 1
ATOM 900 C CA . LYS A 1 111 ? 16.820 2.107 -30.195 1.00 66.88 111 LYS A CA 1
ATOM 901 C C . LYS A 1 111 ? 15.417 1.724 -29.711 1.00 66.88 111 LYS A C 1
ATOM 903 O O . LYS A 1 111 ? 15.202 0.566 -29.376 1.00 66.88 111 LYS A O 1
ATOM 908 N N . ILE A 1 112 ? 14.478 2.672 -29.711 1.00 68.44 112 ILE A N 1
ATOM 909 C CA . ILE A 1 112 ? 13.066 2.415 -29.380 1.00 68.44 112 ILE A CA 1
ATOM 910 C C . ILE A 1 112 ? 12.438 1.493 -30.432 1.00 68.44 112 ILE A C 1
ATOM 912 O O . ILE A 1 112 ? 11.942 0.429 -30.081 1.00 68.44 112 ILE A O 1
ATOM 916 N N . LYS A 1 113 ? 12.574 1.815 -31.729 1.00 70.81 113 LYS A N 1
ATOM 917 C CA . LYS A 1 113 ? 12.062 0.972 -32.829 1.00 70.81 113 LYS A CA 1
ATOM 918 C C . LYS A 1 113 ? 12.613 -0.454 -32.818 1.00 70.81 113 LYS A C 1
ATOM 920 O O . LYS A 1 113 ? 11.886 -1.401 -33.102 1.00 70.81 113 LYS A O 1
ATOM 925 N N . GLU A 1 114 ? 13.902 -0.620 -32.532 1.00 68.69 114 GLU A N 1
ATOM 926 C CA . GLU A 1 114 ? 14.539 -1.938 -32.458 1.00 68.69 114 GLU A CA 1
ATOM 927 C C . GLU A 1 114 ? 13.972 -2.773 -31.304 1.00 68.69 114 GLU A C 1
ATOM 929 O O . GLU A 1 114 ? 13.741 -3.972 -31.454 1.00 68.69 114 GLU A O 1
ATOM 934 N N . PHE A 1 115 ? 13.678 -2.137 -30.172 1.00 66.56 115 PHE A N 1
ATOM 935 C CA . PHE A 1 115 ? 13.025 -2.805 -29.059 1.00 66.56 115 PHE A CA 1
ATOM 936 C C . PHE A 1 115 ? 11.558 -3.137 -29.340 1.00 66.56 115 PHE A C 1
ATOM 938 O O . PHE A 1 115 ? 11.163 -4.277 -29.125 1.00 66.56 115 PHE A O 1
ATOM 945 N N . GLU A 1 116 ? 10.770 -2.196 -29.867 1.00 67.00 116 GLU A N 1
ATOM 946 C CA . GLU A 1 116 ? 9.378 -2.454 -30.260 1.00 67.00 116 GLU A CA 1
ATOM 947 C C . GLU A 1 116 ? 9.275 -3.599 -31.267 1.00 67.00 116 GLU A C 1
ATOM 949 O O . GLU A 1 116 ? 8.366 -4.417 -31.181 1.00 67.00 116 GLU A O 1
ATOM 954 N N . LYS A 1 117 ? 10.216 -3.688 -32.215 1.00 67.00 117 LYS A N 1
ATOM 955 C CA . LYS A 1 117 ? 10.296 -4.805 -33.162 1.00 67.00 117 LYS A CA 1
ATOM 956 C C . LYS A 1 117 ? 10.547 -6.130 -32.442 1.00 67.00 117 LYS A C 1
ATOM 958 O O . LYS A 1 117 ? 9.918 -7.127 -32.777 1.00 67.00 117 LYS A O 1
ATOM 963 N N . ASN A 1 118 ? 11.434 -6.134 -31.451 1.00 62.38 118 ASN A N 1
ATOM 964 C CA . ASN A 1 118 ? 11.719 -7.321 -30.648 1.00 62.38 118 ASN A CA 1
ATOM 965 C C . ASN A 1 118 ? 10.539 -7.722 -29.749 1.00 62.38 118 ASN A C 1
ATOM 967 O O . ASN A 1 118 ? 10.331 -8.912 -29.559 1.00 62.38 118 ASN A O 1
ATOM 971 N N . LEU A 1 119 ? 9.758 -6.759 -29.250 1.00 62.38 119 LEU A N 1
ATOM 972 C CA . LEU A 1 119 ? 8.537 -7.003 -28.474 1.00 62.38 119 LEU A CA 1
ATOM 973 C C . LEU A 1 119 ? 7.384 -7.496 -29.374 1.00 62.38 119 LEU A C 1
ATOM 975 O O . LEU A 1 119 ? 6.681 -8.438 -29.039 1.00 62.38 119 LEU A O 1
ATOM 979 N N . LYS A 1 120 ? 7.208 -6.912 -30.569 1.00 58.94 120 LYS A N 1
ATOM 980 C CA . LYS A 1 120 ? 6.177 -7.324 -31.546 1.00 58.94 120 LYS A CA 1
ATOM 981 C C . LYS A 1 120 ? 6.409 -8.721 -32.123 1.00 58.94 120 LYS A C 1
ATOM 983 O O . LYS A 1 120 ? 5.446 -9.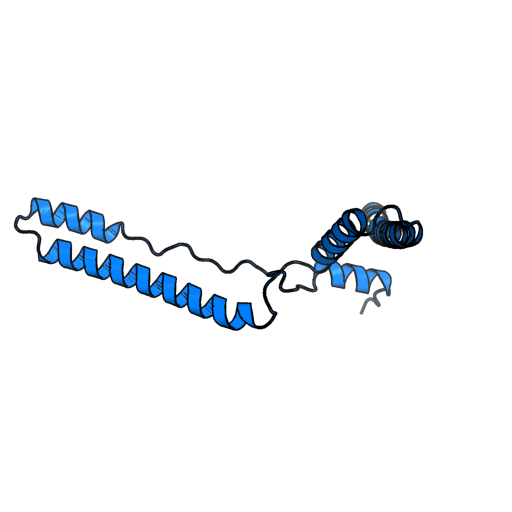366 -32.524 1.00 58.94 120 LYS A O 1
ATOM 988 N N . LEU A 1 121 ? 7.654 -9.199 -32.148 1.00 52.12 121 LEU A N 1
ATOM 989 C CA . LEU A 1 121 ? 7.959 -10.590 -32.493 1.00 52.12 121 LEU A CA 1
ATOM 990 C C . LEU A 1 121 ? 7.356 -11.591 -31.483 1.00 52.12 121 LEU A C 1
ATOM 992 O O . LEU A 1 121 ? 7.101 -12.722 -31.877 1.00 52.12 121 LEU A O 1
ATOM 996 N N . GLU A 1 122 ? 7.056 -11.183 -30.242 1.00 50.59 122 GLU A N 1
ATOM 997 C CA . GLU A 1 122 ? 6.351 -12.023 -29.254 1.00 50.59 122 GLU A CA 1
ATOM 998 C C . GLU A 1 122 ? 4.844 -12.133 -29.562 1.00 50.59 122 GLU A C 1
ATOM 1000 O O . GLU A 1 122 ? 4.286 -13.224 -29.509 1.00 50.59 122 GLU A O 1
ATOM 1005 N N . VAL A 1 123 ? 4.195 -11.040 -29.990 1.00 46.50 123 VAL A N 1
ATOM 1006 C CA . VAL A 1 123 ? 2.740 -11.011 -30.273 1.00 46.50 123 VAL A CA 1
ATOM 1007 C C . VAL A 1 123 ? 2.361 -11.854 -31.497 1.00 46.50 123 VAL A C 1
ATOM 1009 O O . VAL A 1 123 ? 1.269 -12.413 -31.563 1.00 46.50 123 VAL A O 1
ATOM 1012 N N . VAL A 1 124 ? 3.248 -11.959 -32.489 1.00 46.44 124 VAL A N 1
ATOM 1013 C CA . VAL A 1 124 ? 3.000 -12.789 -33.683 1.00 46.44 124 VAL A CA 1
ATOM 1014 C C . VAL A 1 124 ? 3.146 -14.281 -33.353 1.00 46.44 124 VAL A C 1
ATOM 1016 O O . VAL A 1 124 ? 2.347 -15.089 -33.811 1.00 46.44 124 VAL A O 1
ATOM 1019 N N . GLN A 1 125 ? 4.091 -14.653 -32.482 1.00 45.19 125 GLN A N 1
ATOM 1020 C CA . GLN A 1 125 ? 4.319 -16.055 -32.108 1.00 45.19 125 GLN A CA 1
ATOM 1021 C C . GLN A 1 125 ? 3.238 -16.637 -31.180 1.00 45.19 125 GLN A C 1
ATOM 1023 O O . GLN A 1 125 ? 3.013 -17.844 -31.216 1.00 45.19 125 GLN A O 1
ATOM 1028 N N . GLU A 1 126 ? 2.536 -15.813 -30.395 1.00 47.41 126 GLU A N 1
ATOM 1029 C CA . GLU A 1 126 ? 1.358 -16.256 -29.627 1.00 47.41 126 GLU A CA 1
ATOM 1030 C C . GLU A 1 126 ? 0.128 -16.535 -30.507 1.00 47.41 126 GLU A C 1
ATOM 1032 O O . GLU A 1 126 ? -0.713 -17.355 -30.137 1.00 47.41 126 GLU A O 1
ATOM 1037 N N . ASN A 1 127 ? 0.020 -15.884 -31.671 1.00 46.81 127 ASN A N 1
ATOM 1038 C CA . ASN A 1 127 ? -1.132 -16.021 -32.570 1.00 46.81 127 ASN A CA 1
ATOM 1039 C C . ASN A 1 127 ? -0.986 -17.168 -33.582 1.00 46.81 127 ASN A C 1
ATOM 1041 O O . ASN A 1 127 ? -1.991 -17.763 -33.955 1.00 46.81 127 ASN A O 1
ATOM 1045 N N . ASP A 1 128 ? 0.240 -17.524 -33.970 1.00 45.50 128 ASP A N 1
ATOM 1046 C CA . ASP A 1 128 ? 0.508 -18.617 -34.921 1.00 45.50 128 ASP A CA 1
ATOM 1047 C C . ASP A 1 128 ? 0.613 -20.008 -34.249 1.00 45.50 128 ASP A C 1
ATOM 1049 O O . ASP A 1 128 ? 0.869 -21.013 -34.913 1.00 45.50 128 ASP A O 1
ATOM 1053 N N . GLY A 1 129 ? 0.445 -20.077 -32.922 1.00 50.59 129 GLY A N 1
ATOM 1054 C CA . GLY A 1 129 ? 0.566 -21.294 -32.108 1.00 50.59 129 GLY A CA 1
ATOM 1055 C C . GLY A 1 129 ? -0.747 -21.844 -31.535 1.00 50.59 129 GLY A C 1
ATOM 1056 O O . GLY A 1 129 ? -0.689 -22.647 -30.600 1.00 50.59 129 GLY A O 1
ATOM 1057 N N . ARG A 1 130 ? -1.907 -21.403 -32.040 1.00 39.12 130 ARG A N 1
ATOM 1058 C CA . ARG A 1 130 ? -3.240 -21.896 -31.649 1.00 39.12 130 ARG A CA 1
ATOM 1059 C C . ARG A 1 130 ? -3.918 -22.683 -32.758 1.00 39.12 130 ARG A C 1
ATOM 1061 O O . ARG A 1 130 ? -3.855 -22.229 -33.918 1.00 39.12 130 ARG A O 1
#

Sequence (130 aa):
MVKRTPQEKKALSYEKDRRNNYGENDKASRKNIPLQRAKSHRAYRKKVSEAVHAVLSAGDEEQRELEESRALSVKKPDWKKSPDEPLGEIVKHQMEWRETHAGSGKTARRKIKEFEKNLKLEVVQENDGR

Secondary structure (DSSP, 8-state):
-----HHHHHHHHHHH-EE---SS-TTHHHHHHHHHHHHHHHHHHHHHHHHHHHHHH--SHHHHHHHHHHHHT-------PPPPEEHHHHHHHHHHHHHHHSTT-HHHHHHHHHHHHHHHHHHHHHHTT-